Protein AF-X1VE10-F1 (afdb_monomer_lite)

Secondary structure (DSSP, 8-state):
-PPPPPS-S--GGGTTHHHHHHHHHHHHHHHHHHHHHHHHHHT-----PPPPTT--------------GGGSS--GGGS--SS--PPP--

Foldseek 3Di:
DDDDDDPPPDPLVPQLPPVNVVQVVCLQCVLVVVQVVVQVVPFPPDDPDDDDVPDDDDDDTDGDGDRDPVSNDDDPVVGDGDGDDDDDDD

Organism: NCBI:txid412755

pLDDT: mean 78.15, std 13.14, range [42.22, 94.12]

Structure (mmCIF, N/CA/C/O backbone):
data_AF-X1VE10-F1
#
_entry.id   AF-X1VE10-F1
#
loop_
_atom_site.group_PDB
_atom_site.id
_atom_site.type_symbol
_atom_site.label_atom_id
_atom_site.label_alt_id
_atom_site.label_comp_id
_atom_site.label_asym_id
_atom_site.label_entity_id
_atom_site.label_seq_id
_atom_site.pdbx_PDB_ins_code
_atom_site.Cartn_x
_atom_site.Cartn_y
_atom_site.Cartn_z
_atom_site.occupancy
_atom_site.B_iso_or_equiv
_atom_site.auth_seq_id
_atom_site.auth_comp_id
_atom_site.auth_asym_id
_atom_site.auth_atom_id
_atom_site.pdbx_PDB_model_num
ATOM 1 N N . MET A 1 1 ? 43.346 -12.147 -3.315 1.00 42.62 1 MET A N 1
ATOM 2 C CA . MET A 1 1 ? 42.832 -10.773 -3.495 1.00 42.62 1 MET A CA 1
ATOM 3 C C . MET A 1 1 ? 41.369 -10.920 -3.900 1.00 42.62 1 MET A C 1
ATOM 5 O O . MET A 1 1 ? 41.131 -11.586 -4.896 1.00 42.62 1 MET A O 1
ATOM 9 N N . ILE A 1 2 ? 40.406 -10.464 -3.091 1.00 50.34 2 ILE A N 1
ATOM 10 C CA . ILE A 1 2 ? 38.971 -10.568 -3.420 1.00 50.34 2 ILE A CA 1
ATOM 11 C C . ILE A 1 2 ? 38.618 -9.354 -4.281 1.00 50.34 2 ILE A C 1
ATOM 13 O O . ILE A 1 2 ? 38.778 -8.221 -3.836 1.00 50.34 2 ILE A O 1
ATOM 17 N N . THR A 1 3 ? 38.191 -9.583 -5.518 1.00 62.91 3 THR A N 1
ATOM 18 C CA . THR A 1 3 ? 37.693 -8.540 -6.420 1.00 62.91 3 THR A CA 1
ATOM 19 C C . THR A 1 3 ? 36.273 -8.155 -6.005 1.00 62.91 3 THR A C 1
ATOM 21 O O . THR A 1 3 ? 35.377 -8.995 -6.067 1.00 62.91 3 THR A O 1
ATOM 24 N N . SER A 1 4 ? 36.050 -6.908 -5.576 1.00 63.56 4 SER A N 1
ATOM 25 C CA . SER A 1 4 ? 34.695 -6.366 -5.416 1.00 63.56 4 SER A CA 1
ATOM 26 C C . SER A 1 4 ? 34.223 -5.778 -6.742 1.00 63.56 4 SER A C 1
ATOM 28 O O . SER A 1 4 ? 34.892 -4.906 -7.296 1.00 63.56 4 SER A O 1
ATOM 30 N N . PHE A 1 5 ? 33.062 -6.206 -7.225 1.00 70.81 5 PHE A N 1
ATOM 31 C CA . PHE A 1 5 ? 32.362 -5.515 -8.304 1.00 70.81 5 PHE A CA 1
ATOM 32 C C . PHE A 1 5 ? 31.523 -4.391 -7.691 1.00 70.81 5 PHE A C 1
ATOM 34 O O . PHE A 1 5 ? 30.810 -4.616 -6.713 1.00 70.81 5 PHE A O 1
ATOM 41 N N . ALA A 1 6 ? 31.609 -3.176 -8.234 1.00 66.00 6 ALA A N 1
ATOM 42 C CA . ALA A 1 6 ? 30.627 -2.151 -7.913 1.00 66.00 6 ALA A CA 1
ATOM 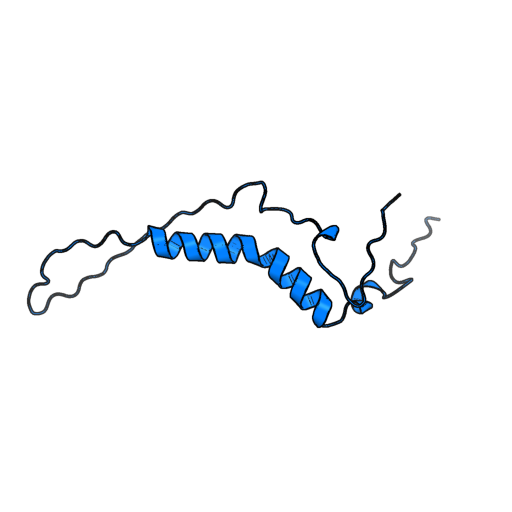43 C C . ALA A 1 6 ? 29.281 -2.603 -8.501 1.00 66.00 6 ALA A C 1
ATOM 45 O O . ALA A 1 6 ? 29.208 -2.908 -9.687 1.00 66.00 6 ALA A O 1
ATOM 46 N N . GLN A 1 7 ? 28.218 -2.646 -7.690 1.00 65.31 7 GLN A N 1
ATOM 47 C CA . GLN A 1 7 ? 26.855 -2.977 -8.150 1.00 65.31 7 GLN A CA 1
ATOM 48 C C . GLN A 1 7 ? 26.296 -1.953 -9.157 1.00 65.31 7 GLN A C 1
ATOM 50 O O . GLN A 1 7 ? 25.225 -2.142 -9.720 1.00 65.31 7 GLN A O 1
ATOM 55 N N . ILE A 1 8 ? 27.027 -0.864 -9.394 1.00 63.81 8 ILE A N 1
ATOM 56 C CA . ILE A 1 8 ? 26.652 0.237 -10.273 1.00 63.81 8 ILE A CA 1
ATOM 57 C C . ILE A 1 8 ? 27.247 -0.037 -11.662 1.00 63.81 8 ILE A C 1
ATOM 59 O O . ILE A 1 8 ? 28.213 0.598 -12.074 1.00 63.81 8 ILE A O 1
ATOM 63 N N . GLY A 1 9 ? 26.733 -1.063 -12.342 1.00 62.09 9 GLY A N 1
ATOM 64 C CA . GLY A 1 9 ? 27.059 -1.350 -13.746 1.00 62.09 9 GLY A CA 1
ATOM 65 C C . GLY A 1 9 ? 26.045 -0.737 -14.711 1.00 62.09 9 GLY A C 1
ATOM 66 O O . GLY A 1 9 ? 26.437 -0.178 -15.727 1.00 62.09 9 GLY A O 1
ATOM 67 N N . ASN A 1 10 ? 24.767 -0.775 -14.327 1.00 58.91 10 ASN A N 1
ATOM 68 C CA . ASN A 1 10 ? 23.629 -0.218 -15.049 1.00 58.91 10 ASN A CA 1
ATOM 69 C C . ASN A 1 10 ? 22.688 0.458 -14.048 1.00 58.91 10 ASN A C 1
ATOM 71 O O . ASN A 1 10 ? 22.463 -0.060 -12.952 1.00 58.91 10 ASN A O 1
ATOM 75 N N . ILE A 1 11 ? 22.158 1.622 -14.418 1.00 66.19 11 ILE A N 1
ATOM 76 C CA . ILE A 1 11 ? 21.236 2.413 -13.589 1.00 66.19 11 ILE A CA 1
ATOM 77 C C . ILE A 1 11 ? 19.775 2.173 -14.001 1.00 66.19 11 ILE A C 1
ATOM 79 O O . ILE A 1 11 ? 18.910 2.960 -13.635 1.00 66.19 11 ILE A O 1
ATOM 83 N N . ASP A 1 12 ? 1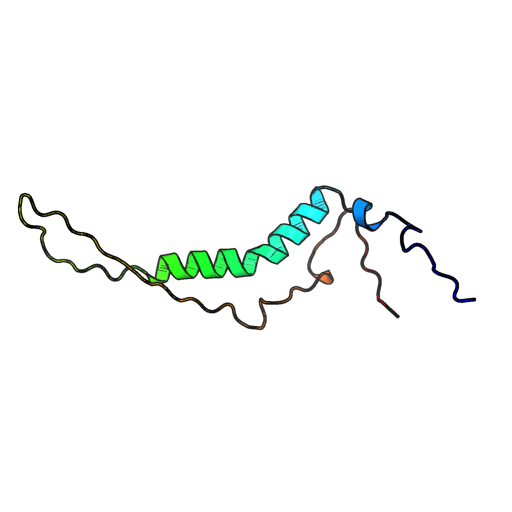9.500 1.082 -14.722 1.00 62.03 12 ASP A N 1
ATOM 84 C CA . ASP A 1 12 ? 18.192 0.717 -15.297 1.00 62.03 12 ASP A CA 1
ATOM 85 C C . ASP A 1 12 ? 17.072 0.676 -14.237 1.00 62.03 12 ASP A C 1
ATOM 87 O O . ASP A 1 12 ? 15.900 0.890 -14.525 1.00 62.03 12 ASP A O 1
ATOM 91 N N . PHE A 1 13 ? 17.419 0.500 -12.957 1.00 61.47 13 PHE A N 1
ATOM 92 C CA . PHE A 1 13 ? 16.467 0.619 -11.845 1.00 61.47 13 PHE A CA 1
ATOM 93 C C . PHE A 1 13 ? 15.816 2.020 -11.740 1.00 61.47 13 PHE A C 1
ATOM 95 O O . PHE A 1 13 ? 14.688 2.132 -11.265 1.00 61.47 13 PHE A O 1
ATOM 102 N N . LEU A 1 14 ? 16.494 3.085 -12.189 1.00 70.19 14 LEU A N 1
ATOM 103 C CA . LEU A 1 14 ? 15.948 4.449 -12.260 1.00 70.19 14 LEU A CA 1
ATOM 104 C C . LEU A 1 14 ? 15.130 4.704 -13.539 1.00 70.19 14 LEU A C 1
ATOM 106 O O . LEU A 1 14 ? 14.530 5.771 -13.672 1.00 70.19 14 LEU A O 1
ATOM 110 N N . GLU A 1 15 ? 15.105 3.757 -14.476 1.00 71.44 15 GLU A N 1
ATOM 111 C CA . GLU A 1 15 ? 14.535 3.925 -15.818 1.00 71.44 15 GLU A CA 1
ATOM 112 C C . GLU A 1 15 ? 13.003 3.809 -15.844 1.00 71.44 15 GLU A C 1
ATOM 114 O O . GLU A 1 15 ? 12.363 4.317 -16.759 1.00 71.44 15 GLU A O 1
ATOM 119 N N . GLY A 1 16 ? 12.388 3.243 -14.798 1.00 77.75 16 GLY A N 1
ATOM 120 C CA . GLY A 1 16 ? 10.927 3.104 -14.697 1.00 77.75 16 GLY A CA 1
ATOM 121 C C . GLY A 1 16 ? 10.149 4.428 -14.731 1.00 77.75 16 GLY A C 1
ATOM 122 O O . GLY A 1 16 ? 8.969 4.467 -15.086 1.00 77.75 16 GLY A O 1
ATOM 123 N N . GLY A 1 17 ? 10.804 5.540 -14.388 1.00 87.81 17 GLY A N 1
ATOM 124 C CA . GLY A 1 17 ? 10.173 6.856 -14.370 1.00 87.81 17 GLY A CA 1
ATOM 125 C C . GLY A 1 17 ? 9.008 6.962 -13.376 1.00 87.81 17 GLY A C 1
ATOM 126 O O . GLY A 1 17 ? 8.773 6.098 -12.530 1.00 87.81 17 GLY A O 1
ATOM 127 N N . ILE A 1 18 ? 8.273 8.075 -13.453 1.00 89.19 18 ILE A N 1
ATOM 128 C CA . ILE A 1 18 ? 7.173 8.361 -12.518 1.00 89.19 18 ILE A CA 1
ATOM 129 C C . ILE A 1 18 ? 5.995 7.405 -12.741 1.00 89.19 18 ILE A C 1
ATOM 131 O O . ILE A 1 18 ? 5.404 6.960 -11.766 1.00 89.19 18 ILE A O 1
ATOM 135 N N . ALA A 1 19 ? 5.675 7.062 -13.993 1.00 90.25 19 ALA A N 1
ATOM 136 C CA . ALA A 1 19 ? 4.511 6.237 -14.322 1.00 90.25 19 ALA A CA 1
ATOM 137 C C . ALA A 1 19 ? 4.588 4.837 -13.688 1.00 90.25 19 ALA A C 1
ATOM 139 O O . ALA A 1 19 ? 3.678 4.437 -12.959 1.00 90.25 19 ALA A O 1
ATOM 140 N N . ASP A 1 20 ? 5.699 4.124 -13.882 1.00 91.62 20 ASP A N 1
ATOM 141 C CA . ASP A 1 20 ? 5.876 2.785 -13.308 1.00 91.62 20 ASP A CA 1
ATOM 142 C C . ASP A 1 20 ? 6.107 2.849 -11.796 1.00 91.62 20 ASP A C 1
ATOM 144 O O . ASP A 1 20 ? 5.613 2.002 -11.048 1.00 91.62 20 ASP A O 1
ATOM 148 N N . GLY A 1 21 ? 6.786 3.901 -11.323 1.00 89.94 21 GLY A N 1
ATOM 149 C CA . GLY A 1 21 ? 6.948 4.177 -9.897 1.00 89.94 21 GLY A CA 1
ATOM 150 C C . GLY A 1 21 ? 5.611 4.366 -9.177 1.00 89.94 21 GLY A C 1
ATOM 151 O O . GLY A 1 21 ? 5.419 3.811 -8.094 1.00 89.94 21 GLY A O 1
ATOM 152 N N . THR A 1 22 ? 4.662 5.089 -9.780 1.00 92.75 22 THR A N 1
ATOM 153 C CA . THR A 1 22 ? 3.305 5.251 -9.243 1.00 92.75 22 THR A CA 1
ATOM 154 C C . THR A 1 22 ? 2.581 3.911 -9.170 1.00 92.75 22 THR A C 1
ATOM 156 O O . THR A 1 22 ? 2.034 3.599 -8.117 1.00 92.75 22 THR A O 1
ATOM 159 N N . LYS A 1 23 ? 2.643 3.077 -10.215 1.00 93.38 23 LYS A N 1
ATOM 160 C CA . LYS A 1 23 ? 2.000 1.749 -10.222 1.00 93.38 23 LYS A CA 1
ATOM 161 C C . LYS A 1 23 ? 2.560 0.827 -9.131 1.00 93.38 23 LYS A C 1
ATOM 163 O O . LYS A 1 23 ? 1.796 0.202 -8.396 1.00 93.38 23 LYS A O 1
ATOM 168 N N . LEU A 1 24 ? 3.885 0.787 -8.963 1.00 92.44 24 LEU A N 1
ATOM 169 C CA . LEU A 1 24 ? 4.535 0.034 -7.879 1.00 92.44 24 LEU A CA 1
ATOM 170 C C . LEU A 1 24 ? 4.124 0.548 -6.498 1.00 92.44 24 LEU A C 1
ATOM 172 O O . LEU A 1 24 ? 3.851 -0.237 -5.589 1.00 92.44 24 LEU A O 1
ATOM 176 N N . PHE A 1 25 ? 4.088 1.868 -6.337 1.00 92.94 25 PHE A N 1
ATOM 177 C CA . PHE A 1 25 ? 3.711 2.502 -5.083 1.00 92.94 25 PHE A CA 1
ATOM 178 C C . PHE A 1 25 ? 2.249 2.225 -4.718 1.00 92.94 25 PHE A C 1
ATOM 180 O O . PHE A 1 25 ? 1.956 1.887 -3.570 1.00 92.94 25 PHE A O 1
ATOM 187 N N . GLU A 1 26 ? 1.343 2.314 -5.690 1.00 93.56 26 GLU A N 1
ATOM 188 C CA . GLU A 1 26 ? -0.070 1.978 -5.523 1.00 93.56 26 GLU A CA 1
ATOM 189 C C . GLU A 1 26 ? -0.250 0.512 -5.126 1.00 93.56 26 GLU A C 1
ATOM 191 O O . GLU A 1 26 ? -0.902 0.240 -4.116 1.00 93.56 26 GLU A O 1
ATOM 196 N N . ALA A 1 27 ? 0.378 -0.426 -5.842 1.00 93.56 27 ALA A N 1
ATOM 197 C CA . ALA A 1 27 ? 0.307 -1.854 -5.525 1.00 93.56 27 ALA A CA 1
ATOM 198 C C . ALA A 1 27 ? 0.846 -2.166 -4.117 1.00 93.56 27 ALA A C 1
ATOM 200 O O . ALA A 1 27 ? 0.235 -2.928 -3.365 1.00 93.56 27 ALA A O 1
ATOM 201 N N . TYR A 1 28 ? 1.950 -1.525 -3.722 1.00 92.62 28 TYR A N 1
ATOM 202 C CA . TYR A 1 28 ? 2.541 -1.674 -2.392 1.00 92.62 28 TYR A CA 1
ATOM 203 C C . TYR A 1 28 ? 1.641 -1.129 -1.271 1.00 92.62 28 TYR A C 1
ATOM 205 O O . TYR A 1 28 ? 1.549 -1.726 -0.194 1.00 92.62 28 TYR A O 1
ATOM 213 N N . LEU A 1 29 ? 0.963 -0.000 -1.500 1.00 94.12 29 LEU A N 1
ATOM 214 C CA . LEU A 1 29 ? 0.116 0.640 -0.490 1.00 94.12 29 LEU A CA 1
ATOM 215 C C . LEU A 1 29 ? -1.325 0.125 -0.448 1.00 94.12 29 LEU A C 1
ATOM 217 O O . LEU A 1 29 ? -1.972 0.250 0.597 1.00 94.12 29 LEU A O 1
ATOM 221 N N . ALA A 1 30 ? -1.843 -0.455 -1.531 1.00 94.06 30 ALA A N 1
ATOM 222 C CA . ALA A 1 30 ? -3.238 -0.884 -1.635 1.00 94.06 30 ALA A CA 1
ATOM 223 C C . ALA A 1 30 ? -3.718 -1.783 -0.471 1.00 94.06 30 ALA A C 1
ATOM 225 O O . ALA A 1 30 ? -4.793 -1.509 0.073 1.00 94.06 30 ALA A O 1
ATOM 226 N N . PRO A 1 31 ? -2.961 -2.796 0.003 1.00 91.81 31 PRO A N 1
ATOM 227 C CA . PRO A 1 31 ? -3.376 -3.624 1.140 1.00 91.81 31 PRO A CA 1
ATOM 228 C C . PRO A 1 31 ? -3.618 -2.810 2.417 1.00 91.81 31 PRO A C 1
ATOM 230 O O . PRO A 1 31 ? -4.568 -3.070 3.159 1.00 91.81 31 PRO A O 1
ATOM 233 N N . TRP A 1 32 ? -2.785 -1.795 2.654 1.00 88.94 32 TRP A N 1
ATOM 234 C CA . TRP A 1 32 ? -2.899 -0.897 3.799 1.00 88.94 32 TRP A CA 1
ATOM 235 C C . TRP A 1 32 ? -4.050 0.089 3.650 1.00 88.94 32 TRP A C 1
ATOM 237 O O . TRP A 1 32 ? -4.806 0.275 4.603 1.00 88.94 32 TRP A O 1
ATOM 247 N N . ALA A 1 33 ? -4.223 0.676 2.466 1.00 90.44 33 ALA A N 1
ATOM 248 C CA . ALA A 1 33 ? -5.354 1.554 2.179 1.00 90.44 33 ALA A CA 1
ATOM 249 C C . ALA A 1 33 ? -6.692 0.820 2.382 1.00 90.44 33 ALA A C 1
ATOM 251 O O . ALA A 1 33 ? -7.598 1.340 3.036 1.00 90.44 33 ALA A O 1
ATOM 252 N N . ASN A 1 34 ? -6.782 -0.428 1.913 1.00 89.31 34 ASN A N 1
ATOM 253 C CA . ASN A 1 34 ? -7.951 -1.285 2.096 1.00 89.31 34 ASN A CA 1
ATOM 254 C C . ASN A 1 34 ? -8.195 -1.634 3.571 1.00 89.31 34 ASN A C 1
ATOM 256 O O . ASN A 1 34 ? -9.321 -1.507 4.053 1.00 89.31 34 ASN A O 1
ATOM 260 N N . ALA A 1 35 ? -7.160 -2.034 4.316 1.00 86.25 35 ALA A N 1
ATOM 261 C CA . ALA A 1 35 ? -7.289 -2.336 5.744 1.00 86.25 35 ALA A CA 1
ATOM 262 C C . ALA A 1 35 ? -7.694 -1.103 6.567 1.00 86.25 35 ALA A C 1
ATOM 264 O O . ALA A 1 35 ? -8.555 -1.189 7.445 1.00 86.25 35 ALA A O 1
ATOM 265 N N . PHE A 1 36 ? -7.135 0.061 6.241 1.00 85.62 36 PHE A N 1
ATOM 266 C CA . PHE A 1 36 ? -7.513 1.330 6.851 1.00 85.62 36 PHE A CA 1
ATOM 267 C C . PHE A 1 36 ? -8.977 1.690 6.556 1.00 85.62 36 PHE A C 1
ATOM 269 O O . PHE A 1 36 ? -9.739 1.979 7.478 1.00 85.62 36 PHE A O 1
ATOM 276 N N . GLY A 1 37 ? -9.414 1.596 5.297 1.00 85.56 37 GLY A N 1
ATOM 277 C CA . GLY A 1 37 ? -10.814 1.817 4.923 1.00 85.56 37 GLY A CA 1
ATOM 278 C C . GLY A 1 37 ? -11.775 0.845 5.617 1.00 85.56 37 GLY A C 1
ATOM 279 O O . GLY A 1 37 ? -12.830 1.252 6.111 1.00 85.56 37 GLY A O 1
ATOM 280 N N . ALA A 1 38 ? -11.399 -0.429 5.734 1.00 83.75 38 ALA A N 1
ATOM 281 C CA . ALA A 1 38 ? -12.164 -1.424 6.483 1.00 83.75 38 ALA A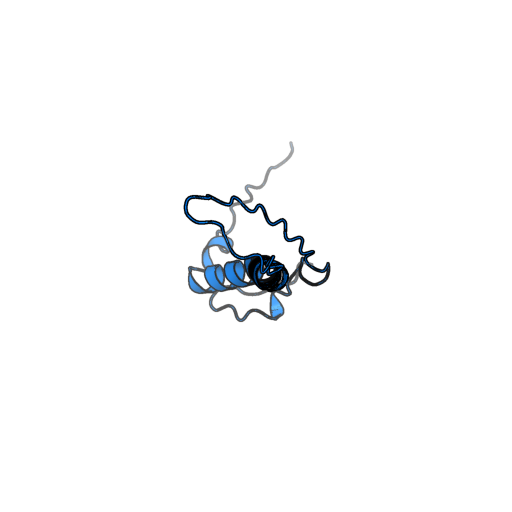 CA 1
ATOM 282 C C . ALA A 1 38 ? -12.244 -1.084 7.983 1.00 83.75 38 ALA A C 1
ATOM 284 O O . ALA A 1 38 ? -13.312 -1.211 8.581 1.00 83.75 38 ALA A O 1
ATOM 285 N N . SER A 1 39 ? -11.155 -0.583 8.579 1.00 79.38 39 SER A N 1
ATOM 286 C CA . SER A 1 39 ? -11.116 -0.152 9.985 1.00 79.38 39 SER A CA 1
ATOM 287 C C . SER A 1 39 ? -12.100 0.979 10.269 1.00 79.38 39 SER A C 1
ATOM 289 O O . SER A 1 39 ? -12.756 0.967 11.314 1.00 79.38 39 SER A O 1
ATOM 291 N N . LEU A 1 40 ? -12.220 1.938 9.345 1.00 79.69 40 LEU A N 1
ATOM 292 C CA . LEU A 1 40 ? -13.170 3.048 9.449 1.00 79.69 40 LEU A CA 1
ATOM 293 C C . LEU A 1 40 ? -14.625 2.571 9.353 1.00 79.69 40 LEU A C 1
ATOM 295 O O . LEU A 1 40 ? -15.475 3.060 10.092 1.00 79.69 40 LEU A O 1
ATOM 299 N N . ASN A 1 41 ? -14.904 1.584 8.496 1.00 74.81 41 ASN A N 1
ATOM 300 C CA . ASN A 1 41 ? -16.241 0.997 8.373 1.00 74.81 41 ASN A CA 1
ATOM 301 C C . ASN A 1 41 ? -16.622 0.126 9.586 1.00 74.81 41 ASN A C 1
ATOM 303 O O . ASN A 1 41 ? -17.788 0.087 9.971 1.00 74.81 41 ASN A O 1
ATOM 307 N N . GLY A 1 42 ? -15.657 -0.555 10.210 1.00 68.56 42 GLY A N 1
ATOM 308 C CA . GLY A 1 42 ? -15.891 -1.425 11.370 1.00 68.56 42 GLY A CA 1
ATOM 309 C C . GLY A 1 42 ? -15.952 -0.709 12.728 1.00 68.56 42 GLY A C 1
ATOM 310 O O . GLY A 1 42 ? -16.359 -1.316 13.714 1.00 68.56 42 GLY A O 1
ATOM 311 N N . GLY A 1 43 ? -15.551 0.565 12.803 1.00 62.69 43 GLY A N 1
ATOM 312 C CA . GLY A 1 43 ? -15.379 1.302 14.064 1.00 62.69 43 GLY A CA 1
ATOM 313 C C . GLY A 1 43 ? -16.625 2.005 14.619 1.00 62.69 43 GLY A C 1
ATOM 314 O O . GLY A 1 43 ? -16.548 2.626 15.682 1.00 62.69 43 GLY A O 1
ATOM 315 N N . TRP A 1 44 ? -17.768 1.947 13.928 1.00 61.91 44 TRP A N 1
ATOM 316 C CA . TRP A 1 44 ? -18.980 2.684 14.307 1.00 61.91 44 TRP A CA 1
ATOM 317 C C . TRP A 1 44 ? -19.828 1.920 15.339 1.00 61.91 44 TRP A C 1
ATOM 319 O O . TRP A 1 44 ? -20.921 1.445 15.038 1.00 61.91 44 TRP A O 1
ATOM 329 N N . TYR A 1 45 ? -19.354 1.819 16.584 1.00 58.72 45 TYR A N 1
ATOM 330 C CA . TYR A 1 45 ? -20.195 1.420 17.721 1.00 58.72 45 TYR A CA 1
ATOM 331 C C . TYR A 1 45 ? -20.625 2.676 18.487 1.00 58.72 45 TYR A C 1
ATOM 333 O O . TYR A 1 45 ? -19.969 3.114 19.429 1.00 58.72 45 TYR A O 1
ATOM 341 N N . ASN A 1 46 ? -21.704 3.321 18.038 1.00 57.34 46 ASN A N 1
ATOM 342 C CA . ASN A 1 46 ? -22.199 4.535 18.686 1.00 57.34 46 ASN A CA 1
ATOM 343 C C . ASN A 1 46 ? -23.055 4.192 19.909 1.00 57.34 46 ASN A C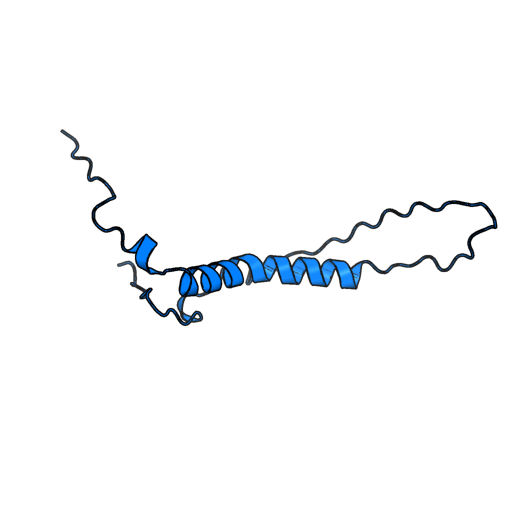 1
ATOM 345 O O . ASN A 1 46 ? -24.081 3.521 19.798 1.00 57.34 46 ASN A O 1
ATOM 349 N N . THR A 1 47 ? -22.673 4.709 21.078 1.00 59.84 47 THR A N 1
ATOM 350 C CA . THR A 1 47 ? -23.573 4.766 22.235 1.00 59.84 47 THR A CA 1
ATOM 351 C C . THR A 1 47 ? -24.599 5.870 21.987 1.00 59.84 47 THR A C 1
ATOM 353 O O . THR A 1 47 ? -24.289 7.051 22.095 1.00 59.84 47 THR A O 1
ATOM 356 N N . ALA A 1 48 ? -25.839 5.494 21.664 1.00 56.34 48 ALA A N 1
ATOM 357 C CA . ALA A 1 48 ? -26.957 6.412 21.421 1.00 56.34 48 ALA A CA 1
ATOM 358 C C . ALA A 1 48 ? -27.537 7.013 22.721 1.00 56.34 48 ALA A C 1
ATOM 360 O O . ALA A 1 48 ? -28.750 7.002 22.942 1.00 56.34 48 ALA A O 1
ATOM 361 N N . LYS A 1 49 ? -26.685 7.490 23.635 1.00 64.06 49 LYS A N 1
ATOM 362 C CA . LYS A 1 49 ? -27.136 8.087 24.896 1.00 64.06 49 LYS A CA 1
ATOM 363 C C . LYS A 1 49 ? -27.280 9.607 24.725 1.00 64.06 49 LYS A C 1
ATOM 365 O O . LYS A 1 49 ? -26.317 10.241 24.307 1.00 64.06 49 LYS A O 1
ATOM 370 N N . PRO A 1 50 ? -28.433 10.218 25.064 1.00 66.31 50 PRO A N 1
ATOM 371 C CA . PRO A 1 50 ? -28.602 11.665 24.961 1.00 66.31 50 PRO A CA 1
ATOM 372 C C . PRO A 1 50 ? -27.592 12.392 25.861 1.00 66.31 50 PRO A C 1
ATOM 374 O O . PRO A 1 50 ? -27.541 12.135 27.069 1.00 66.31 50 PRO A O 1
ATOM 377 N N . HIS A 1 51 ? -26.794 13.296 25.286 1.00 66.25 51 HIS A N 1
ATOM 378 C CA . HIS A 1 51 ? -25.858 14.123 26.049 1.00 66.25 51 HIS A CA 1
ATOM 379 C C . HIS A 1 51 ? -26.624 15.114 26.943 1.00 66.25 51 HIS A C 1
ATOM 381 O O . HIS A 1 51 ? -27.622 15.708 26.531 1.00 66.25 51 HIS A O 1
ATOM 387 N N . LYS A 1 52 ? -26.168 15.294 28.190 1.00 74.62 52 LYS A N 1
ATOM 388 C CA . LYS A 1 52 ? -26.729 16.293 29.117 1.00 74.62 52 LYS A CA 1
ATOM 389 C C . LYS A 1 52 ? -26.254 17.698 28.726 1.00 74.62 52 LYS A C 1
ATOM 391 O O . LYS A 1 52 ? -25.105 17.861 28.323 1.00 74.62 52 LYS A O 1
ATOM 396 N N . LEU A 1 53 ? -27.107 18.714 28.904 1.00 79.12 53 LEU A N 1
ATOM 397 C CA . LEU A 1 53 ? -26.745 20.127 28.710 1.00 79.12 53 LEU A CA 1
ATOM 398 C C . LEU A 1 53 ? -25.482 20.476 29.518 1.00 79.12 53 LEU A C 1
ATOM 400 O O . LEU A 1 53 ? -25.461 20.305 30.735 1.00 79.12 53 LEU A O 1
ATOM 404 N N . GLY A 1 54 ? -24.437 20.945 28.829 1.00 77.81 54 GLY A N 1
ATOM 405 C CA . GLY A 1 54 ? -23.153 21.328 29.431 1.00 77.81 54 GLY A CA 1
ATOM 406 C C . GLY A 1 54 ? -22.154 20.188 29.684 1.00 77.81 54 GLY A C 1
ATOM 407 O O . GLY A 1 54 ? -21.099 20.448 30.255 1.00 77.81 54 GLY A O 1
ATOM 408 N N . GLY A 1 55 ? -22.445 18.944 29.283 1.00 74.38 55 GLY A N 1
ATOM 409 C CA . GLY A 1 55 ? -21.504 17.822 29.390 1.00 74.38 55 GLY A CA 1
ATOM 410 C C . GLY A 1 55 ? -20.639 17.658 28.136 1.00 74.38 55 GLY A C 1
ATOM 411 O O . GLY A 1 55 ? -21.169 17.603 27.031 1.00 74.38 55 GLY A O 1
ATOM 412 N N . PHE A 1 56 ? -19.321 17.546 28.306 1.00 75.50 56 PHE A N 1
ATOM 413 C CA . PHE A 1 56 ? -18.386 17.106 27.264 1.00 75.50 56 PHE A CA 1
ATOM 414 C C . PHE A 1 56 ? -18.181 15.590 27.359 1.00 75.50 56 PHE A C 1
ATOM 416 O O . PHE A 1 56 ? -18.075 15.045 28.457 1.00 75.50 56 PHE A O 1
ATOM 423 N N . ASP A 1 57 ? -18.133 14.917 26.211 1.00 70.19 57 ASP A N 1
ATOM 424 C CA . ASP A 1 57 ? -17.947 13.469 26.110 1.00 70.19 57 ASP A CA 1
ATOM 425 C C . ASP A 1 57 ? -16.700 13.183 25.268 1.00 70.19 57 ASP A C 1
ATOM 427 O O . ASP A 1 57 ? -16.525 13.756 24.191 1.00 70.19 57 ASP A O 1
ATOM 431 N N . VAL A 1 58 ? -15.808 12.342 25.789 1.00 74.75 58 VAL A N 1
ATOM 432 C CA . VAL A 1 58 ? -14.574 11.935 25.113 1.00 74.75 58 VAL A CA 1
ATOM 433 C C . VAL A 1 58 ? -14.654 10.433 24.919 1.00 74.75 58 VAL A C 1
ATOM 435 O O . VAL A 1 58 ? -14.520 9.665 25.870 1.00 74.75 58 VAL A O 1
ATOM 438 N N . THR A 1 59 ? -14.872 10.015 23.677 1.00 69.00 59 THR A N 1
ATOM 439 C CA . THR A 1 59 ? -14.920 8.601 23.307 1.00 69.00 59 THR A CA 1
ATOM 440 C C . THR A 1 59 ? -13.623 8.209 22.609 1.00 69.00 59 THR A C 1
ATOM 442 O O . THR A 1 59 ? -13.253 8.797 21.594 1.00 69.00 59 THR A O 1
ATOM 445 N N . PHE A 1 60 ? -12.950 7.186 23.134 1.00 69.75 60 PHE A N 1
ATOM 446 C CA . PHE A 1 60 ? -11.846 6.512 22.457 1.00 69.75 60 PHE A CA 1
ATOM 447 C C . PHE A 1 60 ? -12.382 5.241 21.792 1.00 69.75 60 PHE A C 1
ATOM 449 O O . PHE A 1 60 ? -12.990 4.408 22.460 1.00 69.75 60 PHE A O 1
ATOM 456 N N . SER A 1 61 ? -12.158 5.093 20.485 1.00 68.19 61 SER A N 1
ATOM 457 C CA . SER A 1 61 ? -12.508 3.886 19.728 1.00 68.19 61 SER A CA 1
ATOM 458 C C . SER A 1 61 ? -11.233 3.215 19.226 1.00 68.19 61 SER A C 1
ATOM 460 O O . SER A 1 61 ? -10.346 3.883 18.694 1.00 68.19 61 SER A O 1
ATOM 462 N N . VAL A 1 62 ? -11.135 1.900 19.417 1.00 69.38 62 VAL A N 1
ATOM 463 C CA . VAL A 1 62 ? -10.030 1.072 18.923 1.00 69.38 62 VAL A CA 1
ATOM 464 C C . VAL A 1 62 ? -10.599 0.139 17.861 1.00 69.38 62 VAL A C 1
ATOM 466 O O . VAL A 1 62 ? -11.419 -0.721 18.172 1.00 69.38 62 VAL A O 1
ATOM 469 N N . SER A 1 63 ? -10.161 0.308 16.614 1.00 69.75 63 SER A N 1
ATOM 470 C CA . SER A 1 63 ? -10.497 -0.579 15.498 1.00 69.75 63 SER A CA 1
ATOM 471 C C . SER A 1 63 ? -9.266 -1.411 15.146 1.00 69.75 63 SER A C 1
ATOM 473 O O . SER A 1 63 ? -8.169 -0.865 15.027 1.00 69.75 63 SER A O 1
ATOM 475 N N . THR A 1 64 ? -9.427 -2.731 15.035 1.00 71.94 64 THR A N 1
ATOM 476 C CA . THR A 1 64 ? -8.353 -3.648 14.632 1.00 71.94 64 THR A CA 1
ATOM 477 C C . THR A 1 64 ? -8.723 -4.311 13.315 1.00 71.94 64 THR A C 1
ATOM 479 O O . THR A 1 64 ? -9.790 -4.908 13.185 1.00 71.94 64 THR A O 1
ATOM 482 N N . THR A 1 65 ? -7.838 -4.215 12.327 1.00 75.06 65 THR A N 1
ATOM 483 C CA . THR A 1 65 ? -7.969 -4.922 11.050 1.00 75.06 65 THR A CA 1
ATOM 484 C C . THR A 1 65 ? -6.681 -5.647 10.728 1.00 75.06 65 THR A C 1
ATOM 486 O O . THR A 1 65 ? -5.594 -5.093 10.879 1.00 75.06 65 THR A O 1
ATOM 489 N N . ILE A 1 66 ? -6.812 -6.880 10.249 1.00 83.69 66 ILE A N 1
ATOM 490 C CA . ILE A 1 66 ? -5.689 -7.739 9.885 1.00 83.69 66 ILE A CA 1
ATOM 491 C C . ILE A 1 66 ? -5.608 -7.800 8.360 1.00 83.69 66 ILE A C 1
ATOM 493 O O . ILE A 1 66 ? -6.565 -8.208 7.705 1.00 83.69 66 ILE A O 1
ATOM 497 N N . VAL A 1 67 ? -4.453 -7.432 7.799 1.00 86.31 67 VAL A N 1
ATOM 498 C CA . VAL A 1 67 ? -4.168 -7.630 6.371 1.00 86.31 67 VAL A CA 1
ATOM 499 C C . VAL A 1 67 ? -3.942 -9.130 6.118 1.00 86.31 67 VAL A C 1
ATOM 501 O O . VAL A 1 67 ? -3.066 -9.723 6.766 1.00 86.31 67 VAL A O 1
ATOM 504 N N . PRO A 1 68 ? -4.696 -9.771 5.204 1.00 86.69 68 PRO A N 1
ATOM 505 C CA . PRO A 1 68 ? -4.530 -11.191 4.901 1.00 86.69 68 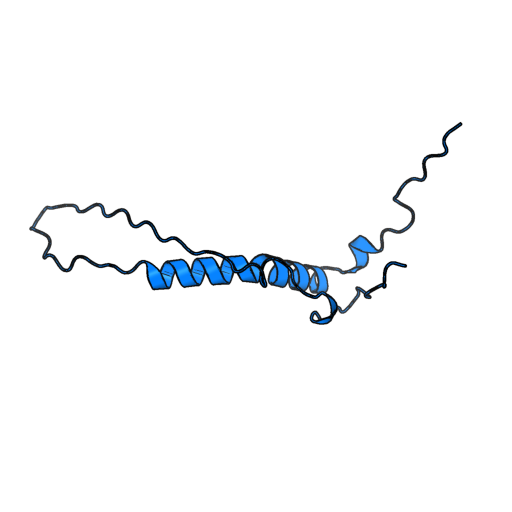PRO A CA 1
ATOM 506 C C . PRO A 1 68 ? -3.152 -11.474 4.290 1.00 86.69 68 PRO A C 1
ATOM 508 O O . PRO A 1 68 ? -2.571 -10.627 3.617 1.00 86.69 68 PRO A O 1
ATOM 511 N N . ALA A 1 69 ? -2.621 -12.684 4.504 1.00 89.12 69 ALA A N 1
ATOM 512 C CA . ALA A 1 69 ? -1.286 -13.059 4.026 1.00 89.12 69 ALA A CA 1
ATOM 513 C C . ALA A 1 69 ? -1.138 -12.954 2.498 1.00 89.12 69 ALA A C 1
ATOM 515 O O . ALA A 1 69 ? -0.079 -12.556 2.026 1.00 89.12 69 ALA A O 1
ATOM 516 N N . SER A 1 70 ? -2.205 -13.240 1.747 1.00 90.38 70 SER A N 1
ATOM 517 C CA . SER A 1 70 ? -2.243 -13.119 0.285 1.00 90.38 70 SER A CA 1
ATOM 518 C C . SER A 1 70 ? -2.046 -11.690 -0.223 1.00 90.38 70 SER A C 1
ATOM 520 O O . SER A 1 70 ? -1.600 -11.519 -1.345 1.00 90.38 70 SER A O 1
ATOM 522 N N . ALA A 1 71 ? -2.345 -10.673 0.591 1.00 89.56 71 ALA A N 1
ATOM 523 C CA . ALA A 1 71 ? -2.179 -9.265 0.234 1.00 89.56 71 ALA A CA 1
ATOM 524 C C . ALA A 1 71 ? -0.847 -8.675 0.733 1.00 89.56 71 ALA A C 1
ATOM 526 O O . ALA A 1 71 ? -0.644 -7.469 0.667 1.00 89.56 71 ALA A O 1
ATOM 527 N N . LYS A 1 72 ? 0.058 -9.496 1.284 1.00 88.88 72 LYS A N 1
ATOM 528 C CA . LYS A 1 72 ? 1.396 -9.047 1.721 1.00 88.88 72 LYS A CA 1
ATOM 529 C C . LYS A 1 72 ? 2.429 -9.060 0.595 1.00 88.88 72 LYS A C 1
ATOM 531 O O . LYS A 1 72 ? 3.528 -8.546 0.770 1.00 88.88 72 LYS A O 1
ATOM 536 N N . SER A 1 73 ? 2.072 -9.665 -0.528 1.00 92.25 73 SER A N 1
ATOM 537 C CA . SER A 1 73 ? 2.835 -9.711 -1.767 1.00 92.25 73 SER A CA 1
ATOM 538 C C . SER A 1 73 ? 1.892 -9.389 -2.915 1.00 92.25 73 SER A C 1
ATOM 540 O O . SER A 1 73 ? 0.692 -9.636 -2.812 1.00 92.25 73 SER A O 1
ATOM 542 N N . PHE A 1 74 ? 2.442 -8.882 -4.007 1.00 91.81 74 PHE A N 1
ATOM 543 C CA . PHE A 1 74 ? 1.722 -8.648 -5.250 1.00 91.81 74 PHE A CA 1
ATOM 544 C C . PHE A 1 74 ? 2.547 -9.192 -6.413 1.00 91.81 74 PHE A C 1
ATOM 546 O O . PHE A 1 74 ? 3.774 -9.280 -6.320 1.00 91.81 74 PHE A O 1
ATOM 553 N N . ASP A 1 75 ? 1.862 -9.598 -7.476 1.00 91.94 75 ASP A N 1
ATOM 554 C CA . ASP A 1 75 ? 2.499 -10.098 -8.686 1.00 91.94 75 ASP A CA 1
ATOM 555 C C . ASP A 1 75 ? 2.854 -8.917 -9.596 1.00 91.94 75 ASP A C 1
ATOM 557 O O . ASP A 1 75 ? 2.007 -8.093 -9.936 1.00 91.94 75 ASP A O 1
ATOM 561 N N . LEU A 1 76 ? 4.126 -8.819 -9.979 1.00 91.00 76 LEU A N 1
ATOM 562 C CA . LEU A 1 76 ? 4.597 -7.772 -10.882 1.00 91.00 76 LEU A CA 1
ATOM 563 C C . LEU A 1 76 ? 4.105 -7.988 -12.316 1.00 91.00 76 LEU A C 1
ATOM 565 O O . LEU A 1 76 ? 4.021 -7.022 -13.065 1.00 91.00 76 LEU A O 1
ATOM 569 N N . SER A 1 77 ? 3.766 -9.223 -12.697 1.00 91.00 77 SER A N 1
ATOM 570 C CA . SER A 1 77 ? 3.211 -9.541 -14.018 1.00 91.00 77 SER A CA 1
ATOM 571 C C . SER A 1 77 ? 1.776 -9.054 -14.213 1.00 91.00 77 SER A C 1
ATOM 573 O O . SER A 1 77 ? 1.325 -8.930 -15.349 1.00 91.00 77 SER A O 1
ATOM 575 N N . GLU A 1 78 ? 1.081 -8.721 -13.123 1.00 92.44 78 GLU A N 1
ATOM 576 C CA . GLU A 1 78 ? -0.247 -8.101 -13.156 1.00 92.44 78 GLU A CA 1
ATOM 577 C C . GLU A 1 78 ? -0.184 -6.572 -13.329 1.00 92.44 78 GLU A C 1
ATOM 579 O O . GLU A 1 78 ? -1.220 -5.931 -13.511 1.00 92.44 78 GLU A O 1
ATOM 584 N N . ILE A 1 79 ? 1.013 -5.974 -13.283 1.00 92.12 79 ILE A N 1
ATOM 585 C CA . ILE A 1 79 ? 1.218 -4.534 -13.448 1.00 92.12 79 ILE A CA 1
ATOM 586 C C . ILE A 1 79 ? 1.724 -4.254 -14.864 1.00 92.12 79 ILE A C 1
ATOM 588 O O . ILE A 1 79 ? 2.762 -4.756 -15.286 1.00 92.12 79 ILE A O 1
ATOM 592 N N . ASP A 1 80 ? 0.995 -3.407 -15.587 1.00 92.06 80 ASP A N 1
ATOM 593 C CA . ASP A 1 80 ? 1.375 -2.976 -16.930 1.00 92.06 80 ASP A CA 1
ATOM 594 C C . ASP A 1 80 ? 2.413 -1.851 -16.857 1.00 92.06 80 ASP A C 1
ATOM 596 O O . ASP A 1 80 ? 2.069 -0.697 -16.585 1.00 92.06 80 ASP A O 1
ATOM 600 N N . PHE A 1 81 ? 3.688 -2.188 -17.038 1.00 91.25 81 PHE A N 1
ATOM 601 C CA . PHE A 1 81 ? 4.799 -1.237 -17.008 1.00 91.25 81 PHE A CA 1
ATOM 602 C C . PHE A 1 81 ? 5.076 -0.636 -18.388 1.00 91.25 81 PHE A C 1
ATOM 604 O O . PHE A 1 81 ? 5.044 -1.327 -19.403 1.00 91.25 81 PHE A O 1
ATOM 611 N N . GLU A 1 82 ? 5.377 0.659 -18.423 1.00 90.75 82 GLU A N 1
ATOM 612 C CA . GLU A 1 82 ? 5.684 1.387 -19.658 1.00 90.75 82 GLU A CA 1
ATOM 613 C C . GLU A 1 82 ? 7.168 1.313 -20.020 1.00 90.75 82 GLU A C 1
ATOM 615 O O . GLU A 1 82 ? 7.508 1.177 -21.195 1.00 90.75 82 GLU A O 1
ATOM 620 N N . ASN A 1 83 ? 8.049 1.409 -19.023 1.00 88.56 83 ASN A N 1
ATOM 621 C CA . ASN A 1 83 ? 9.500 1.448 -19.211 1.00 88.56 83 ASN A CA 1
ATOM 622 C C . ASN A 1 83 ? 10.176 0.213 -18.608 1.00 88.56 83 ASN A C 1
ATOM 624 O O . ASN A 1 83 ? 11.174 -0.271 -19.141 1.00 88.56 83 ASN A O 1
ATOM 628 N N . LEU A 1 84 ? 9.643 -0.318 -17.504 1.00 87.75 84 LEU A N 1
ATOM 629 C CA . LEU A 1 84 ? 10.195 -1.513 -16.874 1.00 87.75 84 LEU A CA 1
ATOM 630 C C . LEU A 1 84 ? 9.814 -2.780 -17.640 1.00 87.75 84 LEU A C 1
ATOM 632 O O . LEU A 1 84 ? 8.678 -2.969 -18.065 1.00 87.75 84 LEU A O 1
ATOM 636 N N . THR A 1 85 ? 10.769 -3.700 -17.741 1.00 87.38 85 THR A N 1
ATOM 637 C CA . THR A 1 85 ? 10.526 -5.048 -18.254 1.00 87.38 85 THR A CA 1
ATOM 638 C C . THR A 1 85 ? 10.830 -6.075 -17.177 1.00 87.38 85 THR A C 1
ATOM 640 O O . THR A 1 85 ? 11.786 -5.950 -16.409 1.00 87.38 85 THR A O 1
ATOM 643 N N . LEU A 1 86 ? 9.984 -7.099 -17.096 1.00 86.44 86 LEU A N 1
ATOM 644 C CA . LEU A 1 86 ? 10.165 -8.174 -16.133 1.00 86.44 86 LEU A CA 1
ATOM 645 C C . LEU A 1 86 ? 11.231 -9.135 -16.648 1.00 86.44 86 LEU A C 1
ATOM 647 O O . LEU A 1 86 ? 11.062 -9.787 -17.678 1.00 86.44 86 LEU A O 1
ATOM 651 N N . VAL A 1 87 ? 12.324 -9.241 -15.903 1.00 83.56 87 VAL A N 1
ATOM 652 C CA . VAL A 1 87 ? 13.379 -10.219 -16.151 1.00 83.56 87 VAL A CA 1
ATOM 653 C C . VAL A 1 87 ? 13.230 -11.382 -15.180 1.00 83.56 87 VAL A C 1
ATOM 655 O O . VAL A 1 87 ? 13.208 -11.209 -13.962 1.00 83.56 87 VAL A O 1
ATOM 658 N N . SER A 1 88 ? 13.123 -12.592 -15.726 1.00 76.25 88 SER A N 1
ATOM 659 C CA . SER A 1 88 ? 13.185 -13.820 -14.937 1.00 76.25 88 SER A CA 1
ATOM 660 C C . SER A 1 88 ? 14.601 -13.970 -14.385 1.00 76.25 88 SER A C 1
ATOM 662 O O . SER A 1 88 ? 15.543 -14.134 -15.159 1.00 76.25 88 SER A O 1
ATOM 664 N N . GLY A 1 89 ? 14.757 -13.934 -13.061 1.00 69.50 89 GLY A N 1
ATOM 665 C CA . GLY A 1 89 ? 16.019 -14.302 -12.420 1.00 69.50 89 GLY A CA 1
ATOM 666 C C . GLY A 1 89 ? 16.294 -15.788 -12.654 1.00 69.5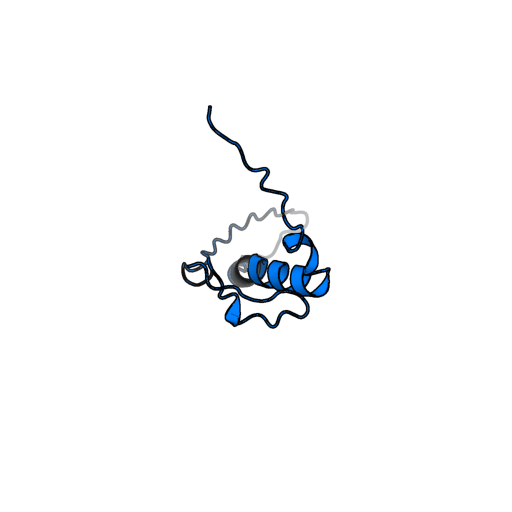0 89 GLY A C 1
ATOM 667 O O . GLY A 1 89 ? 15.506 -16.620 -12.210 1.00 69.50 89 GLY A O 1
ATOM 668 N N . ALA A 1 90 ? 17.358 -16.101 -13.397 1.00 42.22 90 ALA A N 1
ATOM 669 C CA . ALA A 1 90 ? 17.924 -17.447 -13.496 1.00 42.22 90 ALA A CA 1
ATOM 670 C C . ALA A 1 90 ? 18.853 -17.728 -12.308 1.00 42.22 90 ALA A C 1
ATOM 672 O O . ALA A 1 90 ? 19.555 -16.781 -11.882 1.00 42.22 90 ALA A O 1
#

Sequence (90 aa):
MITSFAQIGNIDFLEGGIADGTKLFEAYLAPWANAFGASLNGGWYNTAKPHKLGGFDVTFSVSTTIVPASAKSFDLSEIDFENLTLVSGA

Radius of gyration: 23.49 Å; chains: 1; bounding box: 71×39×49 Å

InterPro domains:
  IPR046495 Protein of unknown function DUF6588 [PF20230] (3-83)